Protein AF-A0A060HI18-F1 (afdb_monomer_lite)

Secondary structure (DSSP, 8-state):
-------EEEEEETTEEEEEEETTTEEEEE--HHHHHHHHHTTSSEEPSS-TTSSEEEEE--SHHHHHHHHHHHHHHHHHHHHHHT-

Organism: NCBI:txid926571

Foldseek 3Di:
DPPQQQPWAWDDDPNHTQWIGRRQFKTKGQADPVVQVVCVVVVLWAQDPPCNVHSITMDTRDDPVVVVSSVVSSVVSNVVSVVVVVD

InterPro domains:
  IPR040841 Luciferase domain [PF17648] (17-74)

pLDDT: mean 89.78, std 13.18, range [39.88, 97.88]

Sequence (87 aa):
MHDHDFATTRFYVNGIEMGHIHGDEIADLQLPAKISKRLVSEGKVLPHHVIPKSGWVSHEIKKPEDVKVVIDLFYLQHQRLIKKKNK

Radius of gyration: 13.05 Å; chains: 1; bounding box: 29×24×42 Å

Structure (mmCIF, N/CA/C/O backbone):
data_AF-A0A060HI18-F1
#
_entry.id   AF-A0A060HI18-F1
#
loop_
_atom_site.group_PDB
_atom_site.id
_atom_site.type_symbol
_atom_site.label_atom_id
_atom_site.label_alt_id
_atom_site.label_com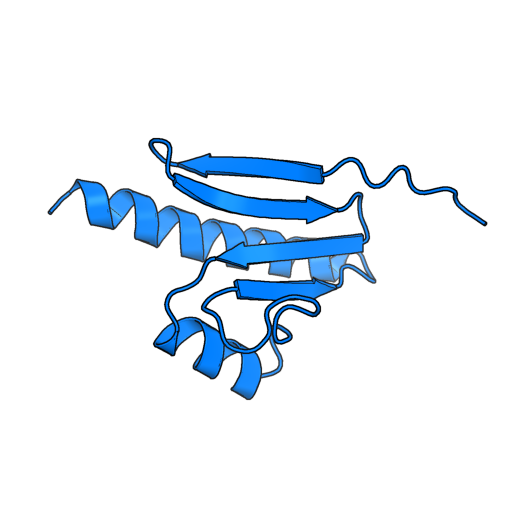p_id
_atom_site.label_asym_id
_atom_site.label_entity_id
_atom_site.label_seq_id
_atom_site.pdbx_PDB_ins_code
_atom_site.Cartn_x
_atom_site.Cartn_y
_atom_site.Cartn_z
_atom_site.occupancy
_atom_site.B_iso_or_equiv
_atom_site.auth_seq_id
_atom_site.auth_comp_id
_atom_site.auth_asym_id
_atom_site.auth_atom_id
_atom_site.pdbx_PDB_model_num
ATOM 1 N N . MET A 1 1 ? 6.274 2.809 -27.000 1.00 39.88 1 MET A N 1
ATOM 2 C CA . MET A 1 1 ? 5.672 3.766 -26.055 1.00 39.88 1 MET A CA 1
ATOM 3 C C . MET A 1 1 ? 4.200 3.427 -26.013 1.00 39.88 1 MET A C 1
ATOM 5 O O . MET A 1 1 ? 3.513 3.731 -26.976 1.00 39.88 1 MET A O 1
ATOM 9 N N . HIS A 1 2 ? 3.765 2.664 -25.011 1.00 46.69 2 HIS A N 1
ATOM 10 C CA . HIS A 1 2 ? 2.335 2.556 -24.747 1.00 46.69 2 HIS A CA 1
ATOM 11 C C . HIS A 1 2 ? 1.971 3.823 -23.988 1.00 46.69 2 HIS A C 1
ATOM 13 O O . HIS A 1 2 ? 2.501 4.068 -22.907 1.00 46.69 2 HIS A O 1
ATOM 19 N N . ASP A 1 3 ? 1.181 4.667 -24.637 1.00 48.75 3 ASP A N 1
ATOM 20 C CA . ASP A 1 3 ? 0.550 5.821 -24.018 1.00 48.75 3 ASP A CA 1
ATOM 21 C C . ASP A 1 3 ? -0.553 5.243 -23.124 1.00 48.75 3 ASP A C 1
ATOM 23 O O . ASP A 1 3 ? -1.658 4.941 -23.576 1.00 48.75 3 ASP A O 1
ATOM 27 N N . HIS A 1 4 ? -0.192 4.891 -21.888 1.00 57.00 4 HIS A N 1
ATOM 28 C CA . HIS A 1 4 ? -1.169 4.483 -20.894 1.00 57.00 4 HIS A CA 1
ATOM 29 C C . HIS A 1 4 ? -1.859 5.764 -20.441 1.00 57.00 4 HIS A C 1
ATOM 31 O O . HIS A 1 4 ? -1.319 6.510 -19.626 1.00 57.00 4 HIS A O 1
ATOM 37 N N . ASP A 1 5 ? -3.044 6.037 -20.991 1.00 53.59 5 ASP A N 1
ATOM 38 C CA . ASP A 1 5 ? -3.980 6.958 -20.359 1.00 53.59 5 ASP A CA 1
ATOM 39 C C . ASP A 1 5 ? -4.029 6.580 -18.872 1.00 53.59 5 ASP A C 1
ATOM 41 O O . ASP A 1 5 ? -4.435 5.467 -18.523 1.00 53.59 5 ASP A O 1
ATOM 45 N N . PHE A 1 6 ? -3.568 7.477 -17.993 1.00 63.72 6 PHE A N 1
ATOM 46 C CA . PHE A 1 6 ? -3.597 7.305 -16.537 1.00 63.72 6 PHE A CA 1
ATOM 47 C C . PHE A 1 6 ? -5.044 7.399 -16.035 1.00 63.72 6 PHE A C 1
ATOM 49 O O . PHE A 1 6 ? -5.392 8.242 -15.207 1.00 63.72 6 PHE A O 1
ATOM 56 N N . ALA A 1 7 ? -5.931 6.565 -16.572 1.00 79.19 7 ALA A N 1
ATOM 57 C CA . ALA A 1 7 ? -7.293 6.439 -16.118 1.00 79.19 7 ALA A CA 1
ATOM 58 C C . ALA A 1 7 ? -7.239 5.905 -14.685 1.00 79.19 7 ALA A C 1
ATOM 60 O O . ALA A 1 7 ? -7.038 4.714 -14.438 1.00 79.19 7 ALA A O 1
ATOM 61 N N . THR A 1 8 ? -7.365 6.815 -13.720 1.00 89.88 8 THR A N 1
ATOM 62 C CA . THR A 1 8 ? -7.413 6.444 -12.312 1.00 89.88 8 THR A CA 1
ATOM 63 C C . THR A 1 8 ? -8.757 5.785 -12.018 1.00 89.88 8 THR A C 1
ATOM 65 O O . THR A 1 8 ? -9.788 6.461 -11.954 1.00 89.88 8 THR A O 1
ATOM 68 N N . THR A 1 9 ? -8.748 4.480 -11.764 1.00 94.75 9 THR A N 1
ATOM 69 C CA . THR A 1 9 ? -9.933 3.755 -11.292 1.00 94.75 9 THR A CA 1
ATOM 70 C C . THR A 1 9 ? -9.933 3.740 -9.771 1.00 94.75 9 THR A C 1
ATOM 72 O O . THR A 1 9 ? -9.061 3.131 -9.156 1.00 94.75 9 THR A O 1
ATOM 75 N N . ARG A 1 10 ? -10.904 4.421 -9.152 1.00 96.38 10 ARG A N 1
ATOM 76 C CA . ARG A 1 10 ? -11.038 4.520 -7.689 1.00 96.38 10 ARG A CA 1
ATOM 77 C C . ARG A 1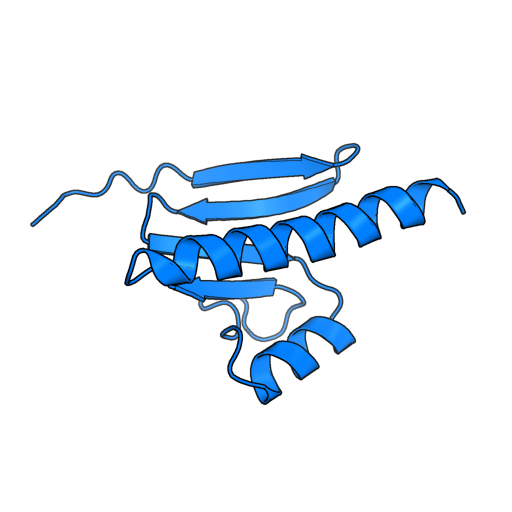 10 ? -12.092 3.560 -7.165 1.00 96.38 10 ARG A C 1
ATOM 79 O O . ARG A 1 10 ? -13.172 3.442 -7.740 1.00 96.38 10 ARG A O 1
ATOM 86 N N . PHE A 1 11 ? -11.808 2.939 -6.028 1.00 95.69 11 PHE A N 1
ATOM 87 C CA . PHE A 1 11 ? -12.710 1.998 -5.382 1.00 95.69 11 PHE A CA 1
ATOM 88 C C . PHE A 1 11 ? -13.149 2.500 -4.009 1.00 95.69 11 PHE A C 1
ATOM 90 O O . PHE A 1 11 ? -12.344 3.003 -3.222 1.00 95.69 11 PHE A O 1
ATOM 97 N N . TYR A 1 12 ? -14.426 2.294 -3.688 1.00 96.00 12 TYR A N 1
ATOM 98 C CA . TYR A 1 12 ? -15.039 2.799 -2.462 1.00 96.00 12 TYR A CA 1
ATOM 99 C C . TYR A 1 12 ? -15.784 1.702 -1.706 1.00 96.00 12 TYR A C 1
ATOM 101 O O . TYR A 1 12 ? -16.446 0.853 -2.297 1.00 96.00 12 TYR A O 1
ATOM 109 N N . VAL A 1 13 ? -15.734 1.775 -0.376 1.00 95.25 13 VAL A N 1
ATOM 110 C CA . VAL A 1 13 ? -16.539 0.950 0.532 1.00 95.25 13 VAL A CA 1
ATOM 111 C C . VAL A 1 13 ? -17.257 1.879 1.500 1.00 95.25 13 VAL A C 1
ATOM 113 O O . VAL A 1 13 ? -16.617 2.590 2.271 1.00 95.25 13 VAL A O 1
ATOM 116 N N . ASN A 1 14 ? -18.594 1.880 1.470 1.00 91.12 14 ASN A N 1
ATOM 117 C CA . ASN A 1 14 ? -19.435 2.769 2.289 1.00 91.12 14 ASN A CA 1
ATOM 118 C C . ASN A 1 14 ? -19.024 4.259 2.192 1.00 91.12 14 ASN A C 1
ATOM 120 O O . ASN A 1 14 ? -18.965 4.953 3.203 1.00 91.12 14 ASN A O 1
ATOM 124 N N . GLY A 1 15 ? -18.686 4.738 0.990 1.00 93.50 15 GLY A N 1
ATOM 125 C CA . GLY A 1 15 ? -18.277 6.130 0.758 1.00 93.50 15 GLY A CA 1
ATOM 126 C C . GLY A 1 15 ? -16.840 6.476 1.172 1.00 93.50 15 GLY A C 1
ATOM 127 O O . GLY A 1 15 ? -16.426 7.616 0.997 1.00 93.50 15 GLY A O 1
ATOM 128 N N . ILE A 1 16 ? -16.062 5.518 1.687 1.00 93.31 16 ILE A N 1
ATOM 129 C CA . ILE A 1 16 ? -14.638 5.697 2.004 1.00 93.31 16 ILE A CA 1
ATOM 130 C C . ILE A 1 16 ? -13.807 5.096 0.872 1.00 93.31 16 ILE A C 1
ATOM 132 O O . ILE A 1 16 ? -14.025 3.941 0.501 1.00 93.31 16 ILE A O 1
ATOM 136 N N . GLU A 1 17 ? -12.852 5.861 0.340 1.00 95.25 17 GLU A N 1
ATOM 137 C CA . GLU A 1 17 ? -11.911 5.357 -0.662 1.00 95.25 17 GLU A CA 1
ATOM 138 C C . GLU A 1 17 ? -11.044 4.254 -0.049 1.00 95.25 17 GLU A C 1
ATOM 140 O O . GLU A 1 17 ? -10.366 4.452 0.963 1.00 95.25 17 GLU A O 1
ATOM 145 N N . MET A 1 18 ? -11.090 3.063 -0.643 1.00 94.94 18 MET A N 1
ATOM 146 C CA . MET A 1 18 ? -10.238 1.955 -0.218 1.00 94.94 18 MET A CA 1
ATOM 147 C C . MET A 1 18 ? -8.871 1.999 -0.910 1.00 94.94 18 MET A C 1
ATOM 149 O O . MET A 1 18 ? -7.865 1.603 -0.322 1.00 94.94 18 MET A O 1
ATOM 153 N N . GLY A 1 19 ? -8.837 2.533 -2.126 1.00 96.81 19 GLY A N 1
ATOM 154 C CA . GLY A 1 19 ? -7.647 2.700 -2.945 1.00 96.81 19 GLY A CA 1
ATOM 155 C C . GLY A 1 19 ? -8.028 2.948 -4.400 1.00 96.81 19 GLY A C 1
ATOM 156 O O . GLY A 1 19 ? -9.214 2.950 -4.749 1.00 96.81 19 GLY A O 1
ATOM 157 N N . HIS A 1 20 ? -7.024 3.117 -5.247 1.00 96.88 20 HIS A N 1
ATOM 158 C CA . HIS A 1 20 ? -7.191 3.324 -6.676 1.00 96.88 20 HIS A CA 1
ATOM 159 C C . HIS A 1 20 ? -6.041 2.726 -7.476 1.00 96.88 20 HIS A C 1
ATOM 161 O O . HIS A 1 20 ? -4.992 2.410 -6.923 1.00 96.88 20 HIS A O 1
ATOM 167 N N . ILE A 1 21 ? -6.259 2.542 -8.773 1.00 96.00 21 ILE A N 1
ATOM 168 C CA . ILE A 1 21 ? -5.249 2.044 -9.705 1.00 96.00 21 ILE A CA 1
ATOM 169 C C . ILE A 1 21 ? -5.046 3.091 -10.799 1.00 96.00 21 ILE A C 1
ATOM 171 O O . ILE A 1 21 ? -6.027 3.632 -11.314 1.00 96.00 21 ILE A O 1
ATOM 175 N N . HIS A 1 22 ? -3.791 3.383 -11.131 1.00 94.12 22 HIS A N 1
ATOM 176 C CA . HIS A 1 22 ? -3.394 4.189 -12.285 1.00 94.12 22 HIS A CA 1
ATOM 177 C C . HIS A 1 22 ? -3.124 3.250 -13.466 1.00 94.12 22 HIS A C 1
ATOM 179 O O . HIS A 1 22 ? -2.058 2.635 -13.531 1.00 94.12 22 HIS A O 1
ATOM 185 N N . GLY A 1 23 ? -4.111 3.099 -14.357 1.00 89.94 23 GLY A N 1
ATOM 186 C CA . GLY A 1 23 ? -4.027 2.166 -15.486 1.00 89.94 23 GLY A CA 1
ATOM 187 C C . GLY A 1 23 ? -3.777 0.725 -15.030 1.00 89.94 23 GLY A C 1
ATOM 188 O O . GLY A 1 23 ? -4.457 0.238 -14.132 1.00 89.94 23 GLY A O 1
ATOM 189 N N . ASP A 1 24 ? -2.769 0.082 -15.617 1.00 90.62 24 ASP A N 1
ATOM 190 C CA . ASP A 1 24 ? -2.330 -1.274 -15.261 1.00 90.62 24 ASP A CA 1
ATOM 191 C C . ASP A 1 24 ? -0.982 -1.273 -14.514 1.00 90.62 24 ASP A C 1
ATOM 193 O O . ASP A 1 24 ? -0.338 -2.313 -14.406 1.00 90.62 24 ASP A O 1
ATOM 197 N N . GLU A 1 25 ? -0.526 -0.113 -14.021 1.00 93.50 25 GLU A N 1
ATOM 198 C CA . GLU A 1 25 ? 0.865 0.073 -13.579 1.00 93.50 25 GLU A CA 1
ATOM 199 C C . GLU A 1 25 ? 1.025 0.182 -12.062 1.00 93.50 25 GLU A C 1
ATOM 201 O O . GLU A 1 25 ? 1.988 -0.340 -11.498 1.00 93.50 25 GLU A O 1
ATOM 206 N N . ILE A 1 26 ? 0.131 0.900 -11.376 1.00 96.25 26 ILE A N 1
ATOM 207 C CA . ILE A 1 26 ? 0.308 1.230 -9.954 1.00 96.25 26 ILE A CA 1
ATOM 208 C C . ILE A 1 26 ? -1.024 1.148 -9.222 1.00 96.25 26 ILE A C 1
ATOM 210 O O . ILE A 1 26 ? -1.998 1.777 -9.626 1.00 96.25 26 ILE A O 1
ATOM 214 N N . ALA A 1 27 ? -1.041 0.436 -8.097 1.00 97.25 27 ALA A N 1
ATOM 215 C CA . ALA A 1 27 ? -2.139 0.434 -7.141 1.00 97.25 27 ALA A CA 1
ATOM 216 C C . ALA A 1 27 ? -1.768 1.222 -5.878 1.00 97.25 27 ALA A C 1
ATOM 218 O O . ALA A 1 27 ? -0.815 0.870 -5.184 1.00 97.25 27 ALA A O 1
ATOM 219 N N . ASP A 1 28 ? -2.567 2.229 -5.536 1.00 97.56 28 ASP A N 1
ATOM 220 C CA . ASP A 1 28 ? -2.434 3.035 -4.326 1.00 97.56 28 ASP A CA 1
ATOM 221 C C . ASP A 1 28 ? -3.535 2.688 -3.321 1.00 97.56 28 ASP A C 1
ATOM 223 O O . ASP A 1 28 ? -4.721 2.666 -3.651 1.00 97.56 28 ASP A O 1
ATOM 227 N N . LEU A 1 29 ? -3.164 2.433 -2.064 1.00 97.31 29 LEU A N 1
ATOM 228 C CA . LEU A 1 29 ? -4.110 2.060 -1.009 1.00 97.31 29 LEU A CA 1
ATOM 229 C C . LEU A 1 29 ? -3.941 2.912 0.243 1.00 97.31 29 LEU A C 1
ATOM 231 O O . LEU A 1 29 ? -2.832 3.095 0.752 1.00 97.31 29 LEU A O 1
ATOM 235 N N . GLN A 1 30 ? -5.066 3.345 0.814 1.00 93.88 30 GLN A N 1
ATOM 236 C CA . GLN A 1 30 ? -5.075 4.106 2.059 1.00 93.88 30 GLN A CA 1
ATOM 237 C C . GLN A 1 30 ? -5.159 3.179 3.277 1.00 93.88 30 GLN A C 1
ATOM 239 O O . GLN A 1 30 ? -6.236 2.854 3.780 1.00 93.88 30 GLN A O 1
ATOM 244 N N . LEU A 1 31 ? -4.010 2.771 3.811 1.00 93.38 31 LEU A N 1
ATOM 245 C CA . LEU A 1 31 ? -3.944 1.905 4.987 1.00 93.38 31 LEU A CA 1
ATOM 246 C C . LEU A 1 31 ? -3.643 2.712 6.264 1.00 93.38 31 LEU A C 1
ATOM 248 O O . LEU A 1 31 ? -2.938 3.717 6.251 1.00 93.38 31 LEU A O 1
ATOM 252 N N . PRO A 1 32 ? -4.151 2.288 7.432 1.00 92.69 32 PRO A N 1
ATOM 253 C CA . PRO A 1 32 ? -3.686 2.847 8.695 1.00 92.69 32 PRO A CA 1
ATOM 254 C C . PRO A 1 32 ? -2.185 2.681 8.915 1.00 92.69 32 PRO A C 1
ATOM 256 O O . PRO A 1 32 ? -1.652 1.586 8.737 1.00 92.69 32 PRO A O 1
ATOM 259 N N . ALA A 1 33 ? -1.548 3.744 9.413 1.00 91.38 33 ALA A N 1
ATOM 260 C CA . ALA A 1 33 ? -0.095 3.910 9.456 1.00 91.38 33 ALA A CA 1
ATOM 261 C C . ALA A 1 33 ? 0.684 2.710 10.022 1.00 91.38 33 ALA A C 1
ATOM 263 O O . ALA A 1 33 ? 1.751 2.377 9.515 1.00 91.38 33 ALA A O 1
ATOM 264 N N . LYS A 1 34 ? 0.165 2.026 11.053 1.00 92.69 34 LYS A N 1
ATOM 265 C CA . LYS A 1 34 ? 0.816 0.828 11.619 1.00 92.69 34 LYS A CA 1
ATOM 266 C C . LYS A 1 34 ? 0.883 -0.332 10.616 1.00 92.69 34 LYS A C 1
ATOM 268 O O . LYS A 1 34 ? 1.881 -1.040 10.576 1.00 92.69 34 LYS A O 1
ATOM 273 N N . ILE A 1 35 ? -0.169 -0.524 9.817 1.00 94.31 35 ILE A N 1
ATOM 274 C CA . ILE A 1 35 ? -0.211 -1.566 8.780 1.00 94.31 35 ILE A CA 1
ATOM 275 C C . ILE A 1 35 ? 0.674 -1.159 7.604 1.00 94.31 35 ILE A C 1
ATOM 277 O O . ILE A 1 35 ? 1.473 -1.980 7.168 1.00 94.31 35 ILE A O 1
ATOM 281 N N . SER A 1 36 ? 0.592 0.100 7.162 1.00 94.50 36 SER A N 1
ATOM 282 C CA . SER A 1 36 ? 1.433 0.649 6.089 1.00 94.50 36 SER A CA 1
ATOM 283 C C . SER A 1 36 ? 2.917 0.448 6.395 1.00 94.50 36 SER A C 1
ATOM 285 O O . SER A 1 36 ? 3.623 -0.189 5.624 1.00 94.50 36 SER A O 1
ATOM 287 N N . LYS A 1 37 ? 3.374 0.882 7.580 1.00 94.25 37 LYS A N 1
ATOM 288 C CA . LYS A 1 37 ? 4.770 0.719 8.021 1.00 94.25 37 LYS A CA 1
ATOM 289 C C . LYS A 1 37 ? 5.222 -0.740 8.015 1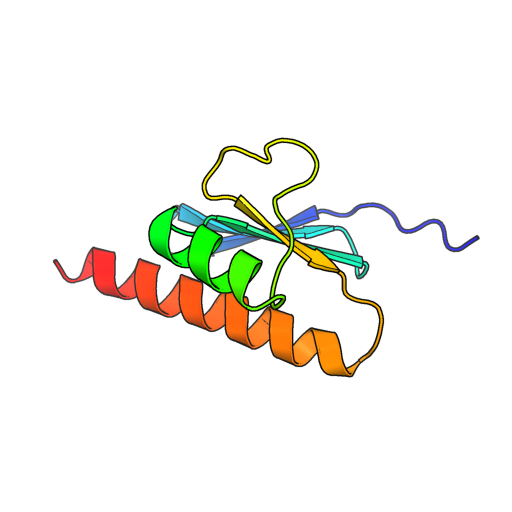.00 94.25 37 LYS A C 1
ATOM 291 O O . LYS A 1 37 ? 6.323 -1.023 7.560 1.00 94.25 37 LYS A O 1
ATOM 296 N N . ARG A 1 38 ? 4.372 -1.658 8.490 1.00 95.25 38 ARG A N 1
ATOM 297 C CA . ARG A 1 38 ? 4.681 -3.092 8.490 1.00 95.25 38 ARG A CA 1
ATOM 298 C C . ARG A 1 38 ? 4.843 -3.629 7.067 1.00 95.25 38 ARG A C 1
ATOM 300 O O . ARG A 1 38 ? 5.843 -4.272 6.782 1.00 95.25 38 ARG A O 1
ATOM 307 N N . LEU A 1 39 ? 3.887 -3.358 6.180 1.00 95.75 39 LEU A N 1
ATOM 308 C CA . LEU A 1 39 ? 3.939 -3.862 4.803 1.00 95.75 39 LEU A CA 1
ATOM 309 C C . LEU A 1 39 ? 5.133 -3.291 4.027 1.00 95.75 39 LEU A C 1
ATOM 311 O O . LEU A 1 39 ? 5.748 -4.024 3.259 1.00 95.75 39 LEU A O 1
ATOM 315 N N . VAL A 1 40 ? 5.493 -2.027 4.277 1.00 95.75 40 VAL A N 1
ATOM 316 C CA . VAL A 1 40 ? 6.718 -1.420 3.735 1.00 95.75 40 VAL A CA 1
ATOM 317 C C . VAL A 1 40 ? 7.962 -2.131 4.270 1.00 95.75 40 VAL A C 1
ATOM 319 O O . VAL A 1 40 ? 8.828 -2.506 3.490 1.00 95.75 40 VAL A O 1
ATO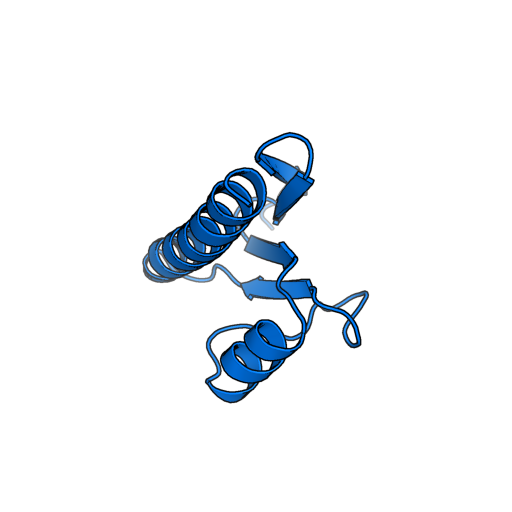M 322 N N . SER A 1 41 ? 8.047 -2.387 5.582 1.00 95.81 41 SER A N 1
ATOM 323 C CA . SER A 1 41 ? 9.196 -3.104 6.162 1.00 95.81 41 SER A CA 1
ATOM 324 C C . SER A 1 41 ? 9.321 -4.556 5.686 1.00 95.81 41 SER A C 1
ATOM 326 O O . SER A 1 41 ? 10.421 -5.091 5.642 1.00 95.81 41 SER A O 1
ATOM 328 N N . GLU A 1 42 ? 8.204 -5.185 5.310 1.00 95.69 42 GLU A N 1
ATOM 329 C CA . GLU A 1 42 ? 8.163 -6.530 4.724 1.00 95.69 42 GLU A CA 1
ATOM 330 C C . GLU A 1 42 ? 8.466 -6.529 3.212 1.00 95.69 42 GLU A C 1
ATOM 332 O O . GLU A 1 42 ? 8.455 -7.591 2.595 1.00 95.69 42 GLU A O 1
ATOM 337 N N . GLY A 1 43 ? 8.687 -5.361 2.596 1.00 94.25 43 GLY A N 1
ATOM 338 C CA . GLY A 1 43 ? 8.936 -5.229 1.157 1.00 94.25 43 GLY A CA 1
ATOM 339 C C . GLY A 1 43 ? 7.724 -5.539 0.272 1.00 94.25 43 GLY A C 1
ATOM 340 O O . GLY A 1 43 ? 7.878 -5.746 -0.926 1.00 94.25 43 GLY A O 1
ATOM 341 N N . LYS A 1 44 ? 6.512 -5.590 0.842 1.00 94.25 44 LYS A N 1
ATOM 342 C CA . LYS A 1 44 ? 5.279 -5.928 0.105 1.00 94.25 44 LYS A CA 1
ATOM 343 C C . LYS A 1 44 ? 4.689 -4.745 -0.656 1.00 94.25 44 LYS A C 1
ATOM 345 O O . LYS A 1 44 ? 3.950 -4.938 -1.615 1.00 94.25 44 LYS A O 1
ATOM 350 N N . VAL A 1 45 ? 4.961 -3.531 -0.190 1.00 97.12 45 VAL A N 1
ATOM 351 C CA . VAL A 1 45 ? 4.494 -2.272 -0.782 1.00 97.12 45 VAL A CA 1
ATOM 352 C C . VAL A 1 45 ? 5.567 -1.204 -0.608 1.00 97.12 45 VAL A C 1
ATOM 354 O O . VAL A 1 45 ? 6.442 -1.321 0.252 1.00 97.12 45 VAL A O 1
ATOM 357 N N . LEU A 1 46 ? 5.458 -0.137 -1.387 1.00 96.88 46 LEU A N 1
ATOM 358 C CA . LEU A 1 46 ? 6.295 1.049 -1.306 1.00 96.88 46 LEU A CA 1
ATOM 359 C C . LEU A 1 46 ? 5.556 2.176 -0.566 1.00 96.88 46 LEU A C 1
ATOM 361 O O . LEU A 1 46 ? 4.322 2.232 -0.588 1.00 96.88 46 LEU A O 1
ATOM 365 N N . PRO A 1 47 ? 6.272 3.102 0.095 1.00 95.25 47 PRO A N 1
ATOM 366 C CA . PRO A 1 47 ? 5.687 4.379 0.485 1.00 95.25 47 PRO A CA 1
ATOM 367 C C . PRO A 1 47 ? 5.104 5.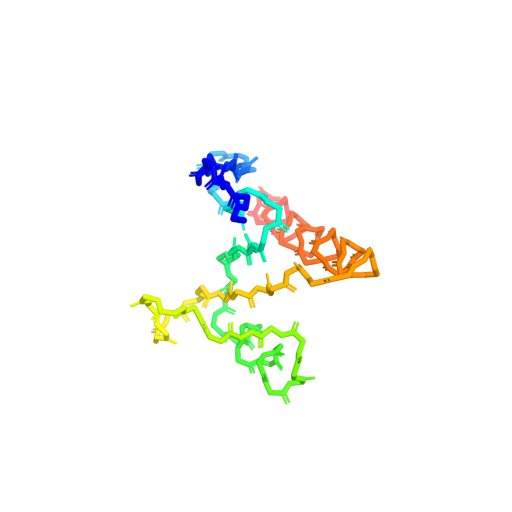084 -0.743 1.00 95.25 47 PRO A C 1
ATOM 369 O O . PRO A 1 47 ? 5.728 5.080 -1.802 1.00 95.25 47 PRO A O 1
ATOM 372 N N . HIS A 1 48 ? 3.940 5.717 -0.597 1.00 93.50 48 HIS A N 1
ATOM 373 C CA . HIS A 1 48 ? 3.329 6.441 -1.710 1.00 93.50 48 HIS A CA 1
ATOM 374 C C . HIS A 1 48 ? 4.252 7.554 -2.224 1.00 93.50 48 HIS A C 1
ATOM 376 O O . HIS A 1 48 ? 4.698 8.393 -1.440 1.00 93.50 48 HIS A O 1
ATOM 382 N N . HIS A 1 49 ? 4.490 7.605 -3.539 1.00 87.69 49 HIS A N 1
ATOM 383 C CA . HIS A 1 49 ? 5.505 8.479 -4.145 1.00 87.69 49 HIS A CA 1
ATOM 384 C C . HIS A 1 49 ? 5.275 9.976 -3.856 1.00 87.69 49 HIS A C 1
ATOM 386 O O . HIS A 1 49 ? 6.200 10.689 -3.477 1.00 87.69 49 HIS A O 1
ATOM 392 N N . VAL A 1 50 ? 4.022 10.440 -3.960 1.00 88.50 50 VAL A N 1
ATOM 393 C CA . VAL A 1 50 ? 3.648 11.851 -3.715 1.00 88.50 50 VAL A CA 1
ATOM 394 C C . VAL A 1 50 ? 3.523 12.204 -2.224 1.00 88.50 50 VAL A C 1
ATOM 396 O O . VAL A 1 50 ? 3.961 13.270 -1.797 1.00 88.50 50 VAL A O 1
ATOM 399 N N . ILE A 1 51 ? 2.929 11.326 -1.406 1.00 88.56 51 ILE A N 1
ATOM 400 C CA . ILE A 1 51 ? 2.645 11.573 0.020 1.00 88.56 51 ILE A CA 1
ATOM 401 C C . ILE A 1 51 ? 3.249 10.485 0.933 1.00 88.56 51 ILE A C 1
ATOM 403 O O . ILE A 1 51 ? 2.523 9.786 1.648 1.00 88.56 51 ILE A O 1
ATOM 407 N N . PRO A 1 52 ? 4.590 10.356 0.981 1.00 85.25 52 PRO A N 1
ATOM 408 C CA . PRO A 1 52 ? 5.282 9.215 1.597 1.00 85.25 52 PRO A CA 1
ATOM 409 C C . PRO A 1 52 ? 5.160 9.142 3.126 1.00 85.25 52 PRO A C 1
ATOM 411 O O . PRO A 1 52 ? 5.342 8.081 3.718 1.00 85.25 52 PRO A O 1
ATOM 414 N N . LYS A 1 53 ? 4.840 10.257 3.796 1.00 84.25 53 LYS A N 1
ATOM 415 C CA . LYS A 1 53 ? 4.639 10.328 5.258 1.00 84.25 53 LYS A CA 1
ATOM 416 C C . LYS A 1 53 ? 3.161 10.206 5.650 1.00 84.25 53 LYS A C 1
ATOM 418 O O . LYS A 1 53 ? 2.719 10.837 6.607 1.00 84.25 53 LYS A O 1
ATOM 423 N N . SER A 1 54 ? 2.389 9.426 4.900 1.00 85.00 54 SER A N 1
ATOM 424 C CA . SER A 1 54 ? 0.958 9.219 5.133 1.00 85.00 54 SER A CA 1
ATOM 425 C C . SER A 1 54 ? 0.630 7.743 5.401 1.00 85.00 54 SER A C 1
ATOM 427 O O . SER A 1 54 ? 1.515 6.910 5.590 1.00 85.00 54 SER A O 1
ATOM 429 N N . GLY A 1 55 ? -0.664 7.419 5.476 1.00 86.00 55 GLY A N 1
ATOM 430 C CA . GLY A 1 55 ? -1.134 6.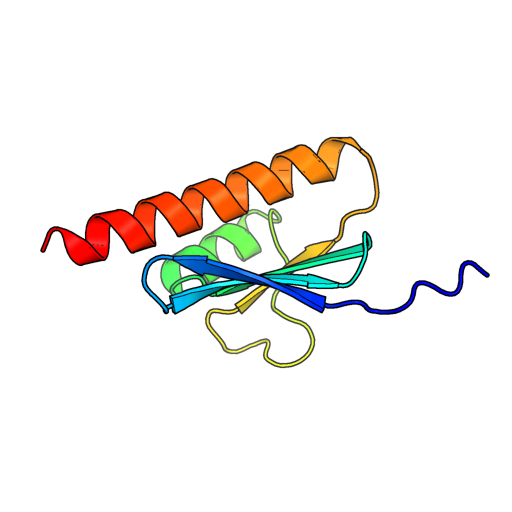031 5.469 1.00 86.00 55 GLY A CA 1
ATOM 431 C C . GLY A 1 55 ? -1.107 5.378 4.081 1.00 86.00 55 GLY A C 1
ATOM 432 O O . GLY A 1 55 ? -1.253 4.158 3.982 1.00 86.00 55 GLY A O 1
ATOM 433 N N . TRP A 1 56 ? -0.914 6.172 3.027 1.00 95.19 56 TRP A N 1
ATOM 434 C CA . TRP A 1 56 ? -0.919 5.691 1.655 1.00 95.19 56 TRP A CA 1
ATOM 435 C C . TRP A 1 56 ? 0.341 4.900 1.318 1.00 95.19 56 TRP A C 1
ATOM 437 O O . TRP A 1 56 ? 1.460 5.281 1.674 1.00 95.19 56 TRP A O 1
ATOM 447 N N . VAL A 1 57 ? 0.130 3.797 0.611 1.00 97.31 57 VAL A N 1
ATOM 448 C CA . VAL A 1 57 ? 1.173 2.923 0.074 1.00 97.31 57 VAL A CA 1
ATOM 449 C C . VAL A 1 57 ? 0.872 2.610 -1.381 1.00 97.31 57 VAL A C 1
ATOM 451 O O . VAL A 1 57 ? -0.298 2.596 -1.761 1.00 97.31 57 VAL A O 1
ATOM 454 N N . SER A 1 58 ? 1.917 2.313 -2.141 1.00 97.88 58 SER A N 1
ATOM 455 C CA . SER A 1 58 ? 1.838 1.953 -3.554 1.00 97.88 58 SER A CA 1
ATOM 456 C C . SER A 1 58 ? 2.331 0.523 -3.766 1.00 97.88 58 SER A C 1
ATOM 458 O O . SER A 1 58 ? 3.263 0.070 -3.096 1.00 97.88 58 SER A O 1
ATOM 460 N N . HIS A 1 59 ? 1.738 -0.193 -4.711 1.00 97.81 59 HIS A N 1
ATOM 461 C CA . HIS A 1 59 ? 2.271 -1.436 -5.254 1.00 97.81 59 HIS A CA 1
ATOM 462 C C . HIS A 1 59 ? 2.362 -1.298 -6.772 1.00 97.81 59 HIS A C 1
ATOM 464 O O . HIS A 1 59 ? 1.374 -0.961 -7.420 1.00 97.81 59 HIS A O 1
ATOM 470 N N . GLU A 1 60 ? 3.549 -1.527 -7.322 1.00 96.88 60 GLU A N 1
ATOM 471 C CA . GLU A 1 60 ? 3.772 -1.519 -8.767 1.00 96.88 60 GLU A CA 1
ATOM 472 C C . GLU A 1 60 ? 3.341 -2.867 -9.352 1.00 96.88 60 GLU A C 1
ATOM 474 O O . GLU A 1 60 ? 3.675 -3.916 -8.805 1.00 96.88 60 GLU A O 1
ATOM 479 N N . ILE A 1 61 ? 2.621 -2.837 -10.467 1.00 96.12 61 ILE A N 1
ATOM 480 C CA . ILE A 1 61 ? 2.159 -4.005 -11.211 1.00 96.12 61 ILE A CA 1
ATOM 481 C C . ILE A 1 61 ? 3.088 -4.156 -12.413 1.00 96.12 61 ILE A C 1
ATOM 483 O O . ILE A 1 61 ? 2.990 -3.432 -13.399 1.00 96.12 61 ILE A O 1
ATOM 487 N N . LYS A 1 62 ? 4.050 -5.071 -12.309 1.00 96.19 62 LYS A N 1
ATOM 488 C CA . LYS A 1 62 ? 5.090 -5.287 -13.328 1.00 96.19 62 LYS A CA 1
ATOM 489 C C . LYS A 1 62 ? 4.928 -6.611 -14.058 1.00 96.19 62 LYS A C 1
ATOM 491 O O . LYS A 1 62 ? 5.445 -6.771 -15.162 1.00 96.19 62 LYS A O 1
ATOM 496 N N . LYS A 1 63 ? 4.247 -7.572 -13.437 1.00 96.00 63 LYS A N 1
ATOM 497 C CA . LYS A 1 63 ? 4.020 -8.917 -13.970 1.00 96.00 63 LYS A CA 1
ATOM 498 C C . LYS A 1 63 ? 2.663 -9.469 -13.518 1.00 96.00 63 LYS A C 1
ATOM 500 O O . LYS A 1 63 ? 2.111 -8.995 -12.523 1.00 96.00 63 LYS A O 1
ATOM 505 N N . PRO A 1 64 ? 2.117 -10.488 -14.205 1.00 96.06 64 PRO A N 1
ATOM 506 C CA . PRO A 1 64 ? 0.794 -11.032 -13.896 1.00 96.06 64 PRO A CA 1
ATOM 507 C C . PRO A 1 64 ? 0.611 -11.481 -12.439 1.00 96.06 64 PRO A C 1
ATOM 509 O O . PRO A 1 64 ? -0.486 -11.384 -11.895 1.00 96.06 64 PRO A O 1
ATOM 512 N N . GLU A 1 65 ? 1.673 -11.939 -11.773 1.00 95.88 65 GLU A N 1
ATOM 513 C CA . GLU A 1 65 ? 1.609 -12.379 -10.375 1.00 95.88 65 GLU A CA 1
ATOM 514 C C . GLU A 1 65 ? 1.321 -11.224 -9.402 1.00 95.88 65 GLU A C 1
ATOM 516 O O . GLU A 1 65 ? 0.740 -11.450 -8.336 1.00 95.88 65 GLU A O 1
ATOM 521 N N . ASP A 1 66 ? 1.672 -9.989 -9.772 1.00 96.69 66 ASP A N 1
ATOM 522 C CA . ASP A 1 66 ? 1.455 -8.799 -8.944 1.00 96.69 66 ASP A CA 1
ATOM 523 C C . ASP A 1 66 ? -0.038 -8.459 -8.841 1.00 96.69 66 ASP A C 1
ATOM 525 O O . ASP A 1 66 ? -0.494 -7.946 -7.819 1.00 96.69 66 ASP A O 1
ATOM 529 N N . VAL A 1 67 ? -0.845 -8.844 -9.840 1.00 96.19 67 VAL A N 1
ATOM 530 C CA . VAL A 1 67 ? -2.309 -8.678 -9.807 1.00 96.19 67 VAL A CA 1
ATOM 531 C C . VAL A 1 67 ? -2.900 -9.371 -8.583 1.00 96.19 67 VAL A C 1
ATOM 533 O O . VAL A 1 67 ? -3.754 -8.811 -7.893 1.00 96.19 67 VAL A O 1
ATOM 536 N N . LYS A 1 68 ? -2.408 -10.572 -8.251 1.00 96.88 68 LYS A N 1
ATOM 537 C CA . LYS A 1 68 ? -2.856 -11.282 -7.051 1.00 96.88 68 LYS A CA 1
ATOM 538 C C . LYS A 1 68 ? -2.503 -10.497 -5.784 1.00 96.88 68 LYS A C 1
ATOM 540 O O . LYS A 1 68 ? -3.322 -10.422 -4.870 1.00 96.88 68 LYS A O 1
ATOM 545 N N . VAL A 1 69 ? -1.313 -9.899 -5.730 1.00 96.69 69 VAL A N 1
ATOM 546 C CA . VAL A 1 69 ? -0.878 -9.086 -4.585 1.00 96.69 69 VAL A CA 1
ATOM 547 C C . VAL A 1 69 ? -1.779 -7.863 -4.421 1.00 96.69 69 VAL A C 1
ATOM 549 O O . VAL A 1 69 ? -2.232 -7.584 -3.311 1.00 96.69 69 VAL A O 1
ATOM 552 N N . VAL A 1 70 ? -2.111 -7.178 -5.517 1.00 97.38 70 VAL A N 1
ATOM 553 C CA . VAL A 1 70 ? -3.042 -6.041 -5.514 1.00 97.38 70 VAL A CA 1
ATOM 554 C C . VAL A 1 70 ? -4.427 -6.460 -5.020 1.00 97.38 70 VAL A C 1
ATOM 556 O O . VAL A 1 70 ? -4.977 -5.809 -4.130 1.00 97.38 70 VAL A O 1
ATOM 559 N N . ILE A 1 71 ? -4.968 -7.581 -5.508 1.00 97.38 71 ILE A N 1
ATOM 560 C CA . ILE A 1 71 ? -6.252 -8.121 -5.033 1.00 97.38 71 ILE A CA 1
ATOM 561 C C . ILE A 1 71 ? -6.200 -8.414 -3.527 1.00 97.38 71 ILE A C 1
ATOM 563 O O . ILE A 1 71 ? -7.111 -8.020 -2.799 1.00 97.38 71 ILE A O 1
ATOM 567 N N . ASP A 1 72 ? -5.133 -9.050 -3.036 1.00 97.31 72 ASP A N 1
ATOM 568 C CA . ASP A 1 72 ? -4.969 -9.364 -1.612 1.00 97.31 72 ASP A CA 1
ATOM 569 C C . ASP A 1 72 ? -4.896 -8.080 -0.751 1.00 97.31 72 ASP A C 1
ATOM 571 O O . ASP A 1 72 ? -5.469 -8.024 0.345 1.00 97.31 72 ASP A O 1
ATOM 575 N N . LEU A 1 73 ? -4.244 -7.020 -1.248 1.00 97.62 73 LEU A N 1
ATOM 576 C CA . LEU A 1 73 ? -4.168 -5.709 -0.590 1.00 97.62 73 LEU A CA 1
ATOM 577 C C . LEU A 1 73 ? -5.538 -5.016 -0.528 1.00 97.62 73 LEU A C 1
ATOM 579 O O . LEU A 1 73 ? -5.943 -4.540 0.540 1.00 97.62 73 LEU A O 1
ATOM 583 N N . PHE A 1 74 ? -6.280 -5.000 -1.637 1.00 97.31 74 PHE A N 1
ATOM 584 C CA . PHE A 1 74 ? -7.636 -4.451 -1.675 1.00 97.31 74 PHE A CA 1
ATOM 585 C C . PHE A 1 74 ? -8.598 -5.260 -0.806 1.00 97.31 74 PHE A C 1
ATOM 587 O O . PHE A 1 74 ? -9.403 -4.676 -0.080 1.00 97.31 74 PHE A O 1
ATOM 594 N N . TYR A 1 75 ? -8.478 -6.588 -0.794 1.00 97.06 75 TYR A N 1
ATOM 595 C CA . TYR A 1 75 ? -9.268 -7.447 0.080 1.00 97.06 75 TYR A CA 1
ATOM 596 C C . TYR A 1 75 ? -8.982 -7.158 1.557 1.00 97.06 75 TYR A C 1
ATOM 598 O O . TYR A 1 75 ? -9.917 -6.979 2.341 1.00 97.06 75 TYR A O 1
ATOM 606 N N . LEU A 1 76 ? -7.708 -7.023 1.947 1.00 95.56 76 LEU A N 1
ATOM 607 C CA . LEU A 1 76 ? -7.325 -6.612 3.300 1.00 95.56 76 LEU A CA 1
ATOM 608 C C . LEU A 1 76 ? -7.995 -5.287 3.686 1.00 95.56 76 LEU A C 1
ATOM 610 O O . LEU A 1 76 ? -8.567 -5.187 4.773 1.00 95.56 76 LEU A O 1
ATOM 614 N N . GLN A 1 77 ? -7.939 -4.276 2.818 1.00 95.94 77 GLN A N 1
ATOM 615 C CA . GLN A 1 77 ? -8.542 -2.976 3.103 1.00 95.94 77 GLN A CA 1
ATOM 616 C C . GLN A 1 77 ? -10.071 -3.050 3.169 1.00 95.94 77 GLN A C 1
ATOM 618 O O . GLN A 1 77 ? -10.671 -2.529 4.112 1.00 95.94 77 GLN A O 1
ATOM 623 N N . HIS A 1 78 ? -10.701 -3.752 2.231 1.00 96.06 78 HIS A N 1
ATOM 624 C CA . HIS A 1 78 ? -12.138 -3.993 2.225 1.00 96.06 78 HIS A CA 1
ATOM 625 C C . HIS A 1 78 ? -12.597 -4.614 3.552 1.00 96.06 78 HIS A C 1
ATOM 627 O O . HIS A 1 78 ? -13.471 -4.065 4.224 1.00 96.06 78 HIS A O 1
ATOM 633 N N . GLN A 1 79 ? -11.940 -5.693 4.001 1.00 95.69 79 GLN A N 1
ATOM 634 C CA . GLN A 1 79 ? -12.249 -6.368 5.268 1.00 95.69 79 GLN A CA 1
ATOM 635 C C . GLN A 1 79 ? -12.162 -5.432 6.483 1.00 95.69 79 GLN A C 1
ATOM 637 O O . GLN A 1 79 ? -12.917 -5.573 7.448 1.00 95.69 79 GLN A O 1
ATOM 642 N N . ARG A 1 80 ? -11.260 -4.448 6.459 1.00 94.00 80 ARG A N 1
ATOM 643 C CA . ARG A 1 80 ? -11.150 -3.449 7.529 1.00 94.00 80 ARG A CA 1
ATOM 644 C C . ARG A 1 80 ? -12.283 -2.435 7.492 1.00 94.00 80 ARG A C 1
ATOM 646 O O . ARG A 1 80 ? -12.832 -2.111 8.545 1.00 94.00 80 ARG A O 1
ATOM 653 N N . LEU A 1 81 ? -12.617 -1.935 6.305 1.00 94.19 81 LEU A N 1
ATOM 654 C CA . LEU A 1 81 ? -13.653 -0.920 6.132 1.00 94.19 81 LEU A CA 1
ATOM 655 C C . LEU A 1 81 ? -15.049 -1.476 6.438 1.00 94.19 81 LEU A C 1
ATOM 657 O O . LEU A 1 81 ? -15.837 -0.783 7.079 1.00 94.19 81 LEU A O 1
ATOM 661 N N . ILE A 1 82 ? -15.335 -2.738 6.098 1.00 94.81 82 ILE A N 1
ATOM 662 C CA . ILE A 1 82 ? -16.608 -3.375 6.477 1.00 94.81 82 ILE A CA 1
ATOM 663 C C . ILE A 1 82 ? -16.700 -3.639 7.988 1.00 94.81 82 ILE A C 1
ATOM 665 O O . ILE A 1 82 ? -17.753 -3.426 8.579 1.00 94.81 82 ILE A O 1
ATOM 669 N N . LYS A 1 83 ? -15.599 -4.026 8.653 1.00 88.75 83 LYS A N 1
ATOM 670 C CA . LYS A 1 83 ? -15.590 -4.245 10.113 1.00 88.75 83 LYS A CA 1
ATOM 671 C C . LYS A 1 83 ? -15.767 -2.950 10.899 1.00 88.75 83 LYS A C 1
ATOM 673 O O . LYS A 1 83 ? -16.383 -2.972 11.956 1.00 88.75 83 LYS A O 1
ATOM 678 N N . LYS A 1 84 ? -15.254 -1.826 10.385 1.00 75.12 84 LYS A N 1
ATOM 679 C CA . LYS A 1 84 ? -15.415 -0.505 11.012 1.00 75.12 84 LYS A CA 1
ATOM 680 C C . LYS A 1 84 ? -16.884 -0.068 11.091 1.00 75.12 84 LYS A C 1
ATOM 682 O O . LYS A 1 84 ? -17.220 0.666 12.005 1.00 75.12 84 LYS A O 1
ATOM 687 N N . LYS A 1 85 ? -17.737 -0.521 10.165 1.00 65.25 85 LYS A N 1
ATOM 688 C CA . LYS A 1 85 ? -19.181 -0.233 10.164 1.00 65.25 85 LYS A CA 1
ATOM 689 C C . LYS A 1 85 ? -19.953 -1.006 11.239 1.00 65.25 85 LYS A C 1
ATOM 691 O O . LYS A 1 85 ? -20.991 -0.540 11.685 1.00 65.25 85 LYS A O 1
ATOM 696 N N . ASN A 1 86 ? -19.455 -2.174 11.646 1.00 58.50 86 ASN A N 1
ATOM 697 C CA . ASN A 1 86 ? -20.126 -3.054 12.611 1.00 58.50 86 ASN A CA 1
ATOM 698 C C . ASN A 1 86 ? -19.760 -2.733 14.073 1.00 58.50 86 ASN A C 1
ATOM 700 O O . ASN A 1 86 ? -19.951 -3.576 14.948 1.00 58.50 86 ASN A O 1
ATOM 704 N N . LYS A 1 87 ? -19.181 -1.557 14.325 1.00 48.47 87 LYS A N 1
ATOM 705 C CA . LYS A 1 87 ? -18.807 -1.058 15.646 1.00 48.47 87 LYS A CA 1
ATOM 706 C C . LYS A 1 87 ? -19.476 0.287 15.870 1.00 48.47 87 LYS A C 1
ATOM 708 O O . LYS A 1 87 ? -19.906 0.513 17.017 1.00 48.47 87 LYS A O 1
#